Protein AF-A0A535E1V1-F1 (afdb_monomer_lite)

Structure (mmCIF, N/CA/C/O backbone):
data_AF-A0A535E1V1-F1
#
_entry.id   AF-A0A535E1V1-F1
#
loop_
_atom_site.group_PDB
_atom_site.id
_atom_site.type_symbol
_atom_site.label_atom_id
_atom_site.label_alt_id
_atom_site.label_comp_id
_atom_site.label_asym_id
_atom_site.label_entity_id
_atom_site.label_seq_id
_atom_site.pdbx_PDB_ins_code
_atom_site.Cartn_x
_atom_site.Cartn_y
_atom_site.Cartn_z
_atom_site.occupancy
_atom_site.B_iso_or_equiv
_atom_site.auth_seq_id
_atom_site.auth_comp_id
_atom_site.auth_asym_id
_atom_site.auth_atom_id
_atom_site.pdbx_PDB_model_num
ATOM 1 N N . MET A 1 1 ? -8.348 19.447 -21.008 1.00 71.44 1 MET A N 1
ATOM 2 C CA . MET A 1 1 ? -8.510 18.016 -20.661 1.00 71.44 1 MET A CA 1
ATOM 3 C C . MET A 1 1 ? -7.482 17.660 -19.599 1.00 71.44 1 MET A C 1
ATOM 5 O O . MET A 1 1 ? -6.328 18.047 -19.758 1.00 71.44 1 MET A O 1
ATOM 9 N N . MET A 1 2 ? -7.882 16.999 -18.509 1.00 76.88 2 MET A N 1
ATOM 10 C CA . MET A 1 2 ? -6.927 16.537 -17.493 1.00 76.88 2 MET A CA 1
ATOM 11 C C . MET A 1 2 ? -6.088 15.386 -18.054 1.00 76.88 2 MET A C 1
ATOM 13 O O . MET A 1 2 ? -6.604 14.531 -18.771 1.00 76.88 2 MET A O 1
ATOM 17 N N . ARG A 1 3 ? -4.785 15.379 -17.761 1.00 90.94 3 ARG A N 1
ATOM 18 C CA . ARG A 1 3 ? -3.885 14.302 -18.194 1.00 90.94 3 ARG A CA 1
ATOM 19 C C . ARG A 1 3 ? -4.198 13.034 -17.382 1.00 90.94 3 ARG A C 1
ATOM 21 O O . ARG A 1 3 ? -4.349 13.170 -16.170 1.00 90.94 3 ARG A O 1
ATOM 28 N N . PRO A 1 4 ? -4.211 11.826 -17.979 1.00 87.94 4 PRO A N 1
ATOM 29 C CA . PRO A 1 4 ? -4.512 10.578 -17.261 1.00 87.94 4 PRO A CA 1
ATOM 30 C C . PRO A 1 4 ? -3.691 10.388 -15.980 1.00 87.94 4 PRO A C 1
ATOM 32 O O . PRO A 1 4 ? -4.227 10.035 -14.939 1.00 87.94 4 PRO A O 1
ATOM 35 N N . ARG A 1 5 ? -2.405 10.754 -16.022 1.00 88.88 5 ARG A N 1
ATOM 36 C CA . ARG A 1 5 ? -1.517 10.720 -14.855 1.00 88.88 5 ARG A CA 1
ATOM 37 C C . ARG A 1 5 ? -1.984 11.620 -13.704 1.00 88.88 5 ARG A C 1
ATOM 39 O O . ARG A 1 5 ? -1.842 11.247 -12.551 1.00 88.88 5 ARG A O 1
ATOM 46 N N . VAL A 1 6 ? -2.534 12.799 -14.000 1.00 90.88 6 VAL A N 1
ATOM 47 C CA . VAL A 1 6 ?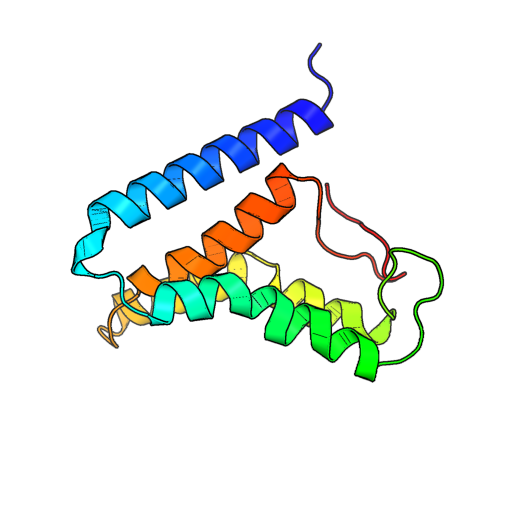 -3.062 13.696 -12.956 1.00 90.88 6 VAL A CA 1
ATOM 48 C C . VAL A 1 6 ? -4.271 13.051 -12.288 1.00 90.88 6 VAL A C 1
ATOM 50 O O . VAL A 1 6 ? -4.339 13.046 -11.068 1.00 90.88 6 VAL A O 1
ATOM 53 N N . ILE A 1 7 ? -5.167 12.454 -13.079 1.00 92.62 7 ILE A N 1
ATOM 54 C CA . ILE A 1 7 ? -6.344 11.743 -12.564 1.00 92.62 7 ILE A CA 1
ATOM 55 C C . ILE A 1 7 ? -5.906 10.597 -11.650 1.00 92.62 7 ILE A C 1
ATOM 57 O O . ILE A 1 7 ? -6.298 10.584 -10.491 1.00 92.62 7 ILE A O 1
ATOM 61 N N . HIS A 1 8 ? -5.012 9.727 -12.127 1.00 91.19 8 HIS A N 1
ATOM 62 C CA . HIS A 1 8 ? -4.483 8.607 -11.348 1.00 91.19 8 HIS A CA 1
ATOM 63 C C . HIS A 1 8 ? -3.924 9.059 -9.990 1.00 91.19 8 HIS A C 1
ATOM 65 O O . HIS A 1 8 ? -4.338 8.579 -8.937 1.00 91.19 8 HIS A O 1
ATOM 71 N N . HIS A 1 9 ? -3.013 10.035 -9.994 1.00 93.94 9 HIS A N 1
ATOM 72 C CA . HIS A 1 9 ? -2.406 10.532 -8.760 1.00 93.94 9 HIS A CA 1
ATOM 73 C C . HIS A 1 9 ? -3.453 11.155 -7.818 1.00 93.94 9 HIS A C 1
ATOM 75 O O . HIS A 1 9 ? -3.375 10.967 -6.606 1.00 93.94 9 HIS A O 1
ATOM 81 N N . SER A 1 10 ? -4.437 11.887 -8.354 1.00 95.75 10 SER A N 1
ATOM 82 C CA . SER A 1 10 ? -5.515 12.487 -7.561 1.00 95.75 10 SER A CA 1
ATOM 83 C C . SER A 1 10 ? -6.468 11.450 -6.965 1.00 95.75 10 SER A C 1
ATOM 85 O O . SER A 1 10 ? -6.885 11.607 -5.821 1.00 95.75 10 SER A O 1
ATOM 87 N N . GLU A 1 11 ? -6.795 10.386 -7.697 1.00 96.19 11 GLU A N 1
ATOM 88 C CA . GLU A 1 11 ? -7.637 9.288 -7.209 1.00 96.19 11 GLU A CA 1
ATOM 89 C C . GLU A 1 11 ? -6.954 8.533 -6.069 1.00 96.19 11 GLU A C 1
ATOM 91 O O . GLU A 1 11 ? -7.564 8.294 -5.025 1.00 96.19 11 GLU A O 1
ATOM 96 N N . TYR A 1 12 ? -5.664 8.228 -6.217 1.00 97.38 12 TYR A N 1
ATOM 97 C CA . TYR A 1 12 ? -4.906 7.577 -5.154 1.00 97.38 12 TYR A CA 1
ATOM 98 C C . TYR A 1 12 ? -4.635 8.493 -3.963 1.00 97.38 12 TYR A C 1
ATOM 100 O O . TYR A 1 12 ? -4.657 8.009 -2.832 1.00 97.38 12 TYR A O 1
ATOM 108 N N . LEU A 1 13 ? -4.490 9.804 -4.180 1.00 98.00 13 LEU A N 1
ATOM 109 C CA . LEU A 1 13 ? -4.452 10.772 -3.085 1.00 98.00 13 LEU A CA 1
ATOM 110 C C . LEU A 1 13 ? -5.774 10.761 -2.313 1.00 98.00 13 LEU A C 1
ATOM 112 O O . LEU A 1 13 ? -5.766 10.697 -1.086 1.00 98.00 13 LEU A O 1
ATOM 116 N N . ALA A 1 14 ? -6.908 10.798 -3.015 1.00 98.50 14 ALA A N 1
ATOM 117 C CA . ALA A 1 14 ? -8.223 10.734 -2.386 1.00 98.50 14 ALA A CA 1
ATOM 118 C C . ALA A 1 14 ? -8.403 9.427 -1.596 1.00 98.50 14 ALA A C 1
ATOM 120 O O . ALA A 1 14 ? -8.877 9.457 -0.460 1.00 98.50 14 ALA A O 1
ATOM 121 N N . LEU A 1 15 ? -7.956 8.294 -2.150 1.00 98.38 15 LEU A N 1
ATOM 122 C CA . LEU A 1 15 ? -7.951 7.010 -1.451 1.00 98.38 15 LEU A CA 1
ATOM 123 C C . LEU A 1 15 ? -7.049 7.034 -0.210 1.00 98.38 15 LEU A C 1
ATOM 125 O O . LEU A 1 15 ? -7.474 6.595 0.854 1.00 98.38 15 LEU A O 1
ATOM 129 N N . ALA A 1 16 ? -5.829 7.566 -0.310 1.00 98.50 16 ALA A N 1
ATOM 130 C CA . ALA A 1 16 ? -4.919 7.682 0.826 1.00 98.50 16 ALA A CA 1
ATOM 131 C C . ALA A 1 16 ? -5.531 8.542 1.944 1.00 98.50 16 ALA A C 1
ATOM 133 O O . ALA A 1 16 ? -5.508 8.143 3.106 1.00 98.50 16 ALA A O 1
ATOM 134 N N . LEU A 1 17 ? -6.153 9.675 1.600 1.00 98.69 17 LEU A N 1
ATOM 135 C CA . LEU A 1 17 ? -6.863 10.529 2.557 1.00 98.69 17 LEU A CA 1
ATOM 136 C C . LEU A 1 17 ? -8.047 9.805 3.209 1.00 98.69 17 LEU A C 1
ATOM 138 O O . LEU A 1 17 ? -8.247 9.930 4.417 1.00 98.69 17 LEU A O 1
ATOM 142 N N . LEU A 1 18 ? -8.799 9.010 2.445 1.00 98.69 18 LEU A N 1
ATOM 143 C CA . LEU A 1 18 ? -9.881 8.181 2.978 1.00 98.69 18 LEU A CA 1
ATOM 144 C C . LEU A 1 18 ? -9.353 7.126 3.958 1.00 98.69 18 LEU A C 1
ATOM 146 O O . LEU A 1 18 ? -9.923 6.955 5.034 1.00 98.69 18 LEU A O 1
ATOM 150 N N . LEU A 1 19 ? -8.249 6.452 3.627 1.00 98.38 19 LEU A N 1
ATOM 151 C CA . LEU A 1 19 ? -7.615 5.461 4.501 1.00 98.38 19 LEU A CA 1
ATOM 152 C C . LEU A 1 19 ? -7.055 6.101 5.778 1.00 98.38 19 LEU A C 1
ATOM 154 O O . LEU A 1 19 ? -7.200 5.529 6.856 1.00 98.38 19 LEU A O 1
ATOM 158 N N . ILE A 1 20 ? -6.486 7.307 5.683 1.00 98.50 20 ILE A N 1
ATOM 159 C CA . ILE A 1 20 ? -6.070 8.105 6.846 1.00 98.50 20 ILE A CA 1
ATOM 160 C C . ILE A 1 20 ? -7.285 8.455 7.712 1.00 98.50 20 ILE A C 1
ATOM 162 O O . ILE A 1 20 ? -7.245 8.267 8.925 1.00 98.50 20 ILE A O 1
ATOM 166 N N . GLY A 1 21 ? -8.384 8.912 7.108 1.00 98.50 21 GLY A N 1
ATOM 167 C CA . GLY A 1 21 ? -9.628 9.192 7.825 1.00 98.50 21 GLY A CA 1
ATOM 168 C C . GLY A 1 21 ? -10.176 7.956 8.543 1.00 98.50 21 GLY A C 1
ATOM 169 O O . GLY A 1 21 ? -10.533 8.035 9.718 1.00 98.50 21 GLY A O 1
ATOM 170 N N . ALA A 1 22 ? -10.168 6.797 7.879 1.00 98.00 22 ALA A N 1
ATOM 171 C CA . ALA A 1 22 ? -10.561 5.521 8.474 1.00 98.00 22 ALA A CA 1
ATOM 172 C C . ALA A 1 22 ? -9.639 5.119 9.635 1.00 98.00 22 ALA A C 1
ATOM 174 O O . ALA A 1 22 ? -10.122 4.668 10.671 1.00 98.00 22 ALA A O 1
ATOM 175 N N . ALA A 1 23 ? -8.329 5.335 9.495 1.00 97.25 23 ALA A N 1
ATOM 176 C CA . ALA A 1 23 ? -7.357 5.073 10.548 1.00 97.25 23 ALA A CA 1
ATOM 177 C C . ALA A 1 23 ? -7.591 5.962 11.777 1.00 97.25 23 ALA A C 1
ATOM 179 O O . ALA A 1 23 ? -7.606 5.471 12.902 1.00 97.25 23 ALA A O 1
ATOM 180 N N . ILE A 1 24 ? -7.853 7.255 11.571 1.00 97.88 24 ILE A N 1
ATOM 181 C CA . ILE A 1 24 ? -8.191 8.193 12.650 1.00 97.88 24 ILE A CA 1
ATOM 182 C C . ILE A 1 24 ? -9.502 7.788 13.331 1.00 97.88 24 ILE A C 1
ATOM 184 O O . ILE A 1 24 ? -9.582 7.780 14.559 1.00 97.88 24 ILE A O 1
ATOM 188 N N . TRP A 1 25 ? -10.522 7.423 12.551 1.00 97.94 25 TRP A N 1
ATOM 189 C CA . TRP A 1 25 ? -11.807 6.975 13.087 1.00 97.94 25 TRP A CA 1
ATOM 190 C C . TRP A 1 25 ? -11.664 5.703 13.933 1.00 97.94 25 TRP A C 1
ATOM 192 O O . TRP A 1 25 ? -12.298 5.582 14.977 1.00 97.94 25 TRP A O 1
ATOM 202 N N . GLN A 1 26 ? -10.776 4.797 13.526 1.00 96.81 26 GLN A N 1
ATOM 203 C CA . GLN A 1 26 ? -10.510 3.520 14.188 1.00 96.81 26 GLN A CA 1
ATOM 204 C C . GLN A 1 26 ? -9.261 3.553 15.074 1.00 96.81 26 GLN A C 1
ATOM 206 O O . GLN A 1 26 ? -8.673 2.511 15.358 1.00 96.81 26 GLN A O 1
ATOM 211 N N . LYS A 1 27 ? -8.853 4.739 15.544 1.00 95.56 27 LYS A N 1
ATOM 212 C CA . LYS A 1 27 ? -7.630 4.937 16.341 1.00 95.56 27 LYS A CA 1
ATOM 213 C C . LYS A 1 27 ? -7.522 3.998 17.546 1.00 95.56 27 LYS A C 1
ATOM 215 O O . LYS A 1 27 ? -6.427 3.569 17.880 1.00 95.56 27 LYS A O 1
ATOM 220 N N . ASP A 1 28 ? -8.650 3.644 18.163 1.00 96.50 28 ASP A N 1
ATOM 221 C CA . ASP A 1 28 ? -8.692 2.787 19.356 1.00 96.50 28 ASP A CA 1
ATOM 222 C C . ASP A 1 28 ? -8.449 1.304 19.018 1.00 96.50 28 ASP A C 1
ATOM 224 O O . ASP A 1 28 ? -8.155 0.496 19.893 1.00 96.50 28 ASP A O 1
ATOM 228 N N . GLN A 1 29 ? -8.539 0.950 17.734 1.00 94.81 29 GLN A N 1
ATOM 229 C CA . GLN A 1 29 ? -8.202 -0.361 17.187 1.00 94.81 29 GLN A CA 1
ATOM 230 C C . GLN A 1 29 ? -6.809 -0.377 16.541 1.00 94.81 29 GLN A C 1
ATOM 232 O O . GLN A 1 29 ? -6.293 -1.442 16.197 1.00 94.81 29 GLN A O 1
ATOM 237 N N . ILE A 1 30 ? -6.174 0.779 16.350 1.00 93.56 30 ILE A N 1
ATOM 238 C CA . ILE A 1 30 ? -4.827 0.856 15.795 1.00 93.56 30 ILE A CA 1
ATOM 239 C C . ILE A 1 30 ? -3.809 0.525 16.881 1.00 93.56 30 ILE A C 1
ATOM 241 O O . ILE A 1 30 ? -3.788 1.101 17.962 1.00 93.56 30 ILE A O 1
ATOM 245 N N . THR A 1 31 ? -2.922 -0.411 16.563 1.00 93.38 31 THR A N 1
ATOM 246 C CA . THR A 1 31 ? -1.823 -0.832 17.437 1.00 93.38 31 THR A CA 1
ATOM 247 C C . THR A 1 31 ? -0.486 -0.612 16.732 1.00 93.38 31 THR A C 1
ATOM 249 O O . THR A 1 31 ? -0.449 -0.179 15.578 1.00 93.38 31 THR A O 1
ATOM 252 N N . ALA A 1 32 ? 0.630 -0.967 17.377 1.00 95.62 32 ALA A N 1
ATOM 253 C CA . ALA A 1 32 ? 1.950 -0.962 16.738 1.00 95.62 32 ALA A CA 1
ATOM 254 C C . ALA A 1 32 ? 1.989 -1.772 15.423 1.00 95.62 32 ALA A C 1
ATOM 256 O O . ALA A 1 32 ? 2.774 -1.463 14.527 1.00 95.62 32 ALA A O 1
ATOM 257 N N . TRP A 1 33 ? 1.090 -2.752 15.268 1.00 96.12 33 TRP A N 1
ATOM 258 C CA . TRP A 1 33 ? 0.950 -3.531 14.042 1.00 96.12 33 TRP A CA 1
ATOM 259 C C . TRP A 1 33 ? 0.556 -2.697 12.825 1.00 96.12 33 TRP A C 1
ATOM 261 O O . TRP A 1 33 ? 0.903 -3.079 11.716 1.00 96.12 33 TRP A O 1
ATOM 271 N N . PHE A 1 34 ? -0.115 -1.555 12.997 1.00 97.88 34 PHE A N 1
ATOM 272 C CA . PHE A 1 34 ? -0.393 -0.652 11.879 1.00 97.88 34 PHE A CA 1
ATOM 273 C C . PHE A 1 34 ? 0.901 -0.173 11.226 1.00 97.88 34 PHE A C 1
ATOM 275 O O . PHE A 1 34 ? 1.042 -0.244 10.011 1.00 97.88 34 PHE A O 1
ATOM 282 N N . TRP A 1 35 ? 1.869 0.262 12.036 1.00 97.50 35 TRP A N 1
ATOM 283 C CA . TRP A 1 35 ? 3.163 0.732 11.546 1.00 97.50 35 TRP A CA 1
ATOM 284 C C . TRP A 1 35 ? 3.974 -0.401 10.931 1.00 97.50 35 TRP A C 1
ATOM 286 O O . TRP A 1 35 ? 4.595 -0.215 9.890 1.00 97.50 35 TRP A O 1
ATOM 296 N N . PHE A 1 36 ? 3.920 -1.594 11.529 1.00 97.75 36 PHE A N 1
ATOM 297 C CA . PHE A 1 36 ? 4.501 -2.787 10.920 1.00 97.75 36 PHE A CA 1
ATOM 298 C C . PHE A 1 36 ? 3.929 -3.025 9.517 1.00 97.75 36 PHE A C 1
ATOM 300 O O . PHE A 1 36 ? 4.686 -3.144 8.559 1.00 97.75 36 PHE A O 1
ATOM 307 N N . TRP A 1 37 ? 2.601 -3.035 9.378 1.00 98.06 37 TRP A N 1
ATOM 308 C CA . TRP A 1 37 ? 1.937 -3.262 8.097 1.00 98.06 37 TRP A CA 1
ATOM 309 C C . TRP A 1 37 ? 2.115 -2.114 7.108 1.00 98.06 37 TRP A C 1
ATOM 311 O O . TRP A 1 37 ? 2.122 -2.367 5.909 1.00 98.06 37 TRP A O 1
ATOM 321 N N . LEU A 1 38 ? 2.308 -0.884 7.588 1.00 98.44 38 LEU A N 1
ATOM 322 C CA . LEU A 1 38 ? 2.684 0.254 6.756 1.00 98.44 38 LEU A CA 1
ATOM 323 C C . LEU A 1 38 ? 4.027 0.000 6.070 1.00 98.44 38 LEU A C 1
ATOM 325 O O . LEU A 1 38 ? 4.117 0.171 4.870 1.00 98.44 38 LEU A O 1
ATOM 329 N N . PHE A 1 39 ? 5.049 -0.474 6.783 1.00 98.38 39 PHE A N 1
ATOM 330 C CA . PHE A 1 39 ? 6.373 -0.706 6.184 1.00 98.38 39 PHE A CA 1
ATOM 331 C C . PHE A 1 39 ? 6.554 -2.097 5.558 1.00 98.38 39 PHE A C 1
ATOM 333 O O . PHE A 1 39 ? 7.506 -2.321 4.805 1.00 98.38 39 PHE A O 1
ATOM 340 N N . ALA A 1 40 ? 5.655 -3.041 5.848 1.00 98.06 40 ALA A N 1
ATOM 341 C CA . ALA A 1 40 ? 5.739 -4.421 5.382 1.00 98.06 40 ALA A CA 1
ATOM 342 C C . ALA A 1 40 ? 5.939 -4.572 3.856 1.00 98.06 40 ALA A C 1
ATOM 344 O O . ALA A 1 40 ? 6.774 -5.397 3.472 1.00 98.06 40 ALA A O 1
ATOM 345 N N . PRO A 1 41 ? 5.270 -3.803 2.969 1.00 98.44 41 PRO A N 1
ATOM 346 C CA . PRO A 1 41 ? 5.432 -3.979 1.526 1.00 98.44 41 PRO A CA 1
ATOM 347 C C . PRO A 1 41 ? 6.873 -3.816 1.057 1.00 98.44 41 PRO A C 1
ATOM 349 O O . PRO A 1 41 ? 7.363 -4.632 0.277 1.00 98.44 41 PRO A O 1
ATOM 352 N N . ASP A 1 42 ? 7.589 -2.828 1.588 1.00 97.81 42 ASP A N 1
ATOM 353 C CA . ASP A 1 42 ? 8.991 -2.623 1.239 1.00 97.81 42 ASP A CA 1
ATOM 354 C C . ASP A 1 42 ? 9.898 -3.624 1.946 1.00 97.81 42 ASP A C 1
ATOM 356 O O . ASP A 1 42 ? 10.809 -4.178 1.325 1.00 97.81 42 ASP A O 1
ATOM 360 N N . MET A 1 43 ? 9.629 -3.917 3.221 1.00 98.00 43 MET A N 1
ATOM 361 C CA . MET A 1 43 ? 10.429 -4.866 3.996 1.00 98.00 43 MET A CA 1
ATOM 362 C C . MET A 1 43 ? 10.427 -6.274 3.397 1.00 98.00 43 MET A C 1
ATOM 364 O O . MET A 1 43 ? 11.461 -6.940 3.412 1.00 98.00 43 MET A O 1
ATOM 368 N N . PHE A 1 44 ? 9.291 -6.721 2.859 1.00 97.62 44 PHE A N 1
ATOM 369 C CA . PHE A 1 44 ? 9.115 -8.085 2.357 1.00 97.62 44 PHE A CA 1
ATOM 370 C C . PHE A 1 44 ? 9.006 -8.177 0.829 1.00 97.62 44 PHE A C 1
ATOM 372 O O . PHE A 1 44 ? 9.282 -9.232 0.260 1.00 97.62 44 PHE A O 1
ATOM 379 N N . GLY A 1 45 ? 8.648 -7.086 0.151 1.00 95.50 45 GLY A N 1
ATOM 380 C CA . GLY A 1 45 ? 8.512 -7.022 -1.304 1.00 95.50 45 GLY A CA 1
ATOM 381 C C . GLY A 1 45 ? 9.686 -6.353 -2.019 1.00 95.50 45 GLY A C 1
ATOM 382 O O . GLY A 1 45 ? 10.088 -6.820 -3.084 1.00 95.50 45 GLY A O 1
ATOM 383 N N . TYR A 1 46 ? 10.248 -5.276 -1.458 1.00 94.94 46 TYR A N 1
ATOM 384 C CA . TYR A 1 46 ? 11.300 -4.484 -2.109 1.00 94.94 46 TYR A CA 1
ATOM 385 C C . TYR A 1 46 ? 12.712 -4.856 -1.645 1.00 94.94 46 TYR A C 1
ATOM 387 O O . TYR A 1 46 ? 13.555 -5.192 -2.473 1.00 94.94 46 TYR A O 1
ATOM 395 N N . LEU A 1 47 ? 12.995 -4.850 -0.339 1.00 95.75 47 LEU A N 1
ATOM 396 C CA . LEU A 1 47 ? 14.330 -5.170 0.182 1.00 95.75 47 LEU A CA 1
ATOM 397 C C . LEU A 1 47 ? 14.803 -6.578 -0.218 1.00 95.75 47 LEU A C 1
ATOM 399 O O . LEU A 1 47 ? 15.939 -6.708 -0.685 1.00 95.75 47 LEU A O 1
ATOM 403 N N . PRO A 1 48 ? 13.969 -7.635 -0.140 1.00 95.25 48 PRO A N 1
ATOM 404 C CA . PRO A 1 48 ? 14.403 -8.967 -0.536 1.00 95.25 48 PRO A CA 1
ATOM 405 C C . PRO A 1 48 ? 14.588 -9.095 -2.049 1.00 95.25 48 PRO A C 1
ATOM 407 O O . PRO A 1 48 ? 15.268 -10.017 -2.488 1.00 95.25 48 PRO A O 1
ATOM 410 N N . ALA A 1 49 ? 14.046 -8.174 -2.861 1.00 91.81 49 AL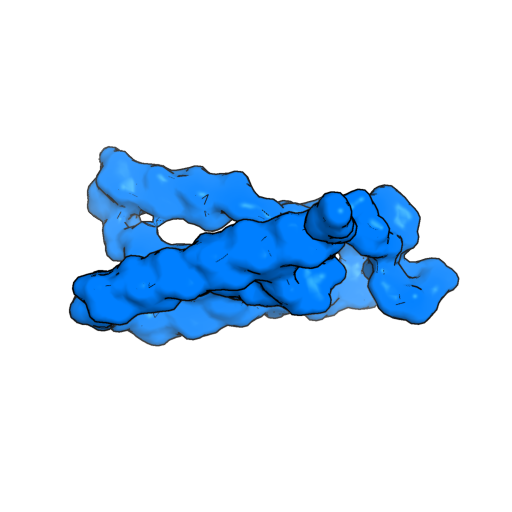A A N 1
ATOM 411 C CA . ALA A 1 49 ? 14.170 -8.216 -4.317 1.00 91.81 49 ALA A CA 1
ATOM 412 C C . ALA A 1 49 ? 15.636 -8.260 -4.777 1.00 91.81 49 ALA A C 1
ATOM 414 O O . ALA A 1 49 ? 15.959 -8.935 -5.755 1.00 91.81 49 ALA A O 1
ATOM 415 N N . PHE A 1 50 ? 16.538 -7.606 -4.041 1.00 89.06 50 PHE A N 1
ATOM 416 C CA . PHE A 1 50 ? 17.972 -7.577 -4.345 1.00 89.06 50 PHE A CA 1
ATOM 417 C C . PHE A 1 50 ? 18.680 -8.921 -4.118 1.00 89.06 50 PHE A C 1
ATOM 419 O O . PHE A 1 50 ? 19.773 -9.130 -4.640 1.00 89.06 50 PHE A O 1
ATOM 426 N N . LEU A 1 51 ? 18.045 -9.864 -3.415 1.00 95.31 51 LEU A N 1
ATOM 427 C CA . LEU A 1 51 ? 18.539 -11.236 -3.274 1.00 95.31 51 LEU A CA 1
ATOM 428 C C . LEU A 1 51 ? 18.311 -12.071 -4.547 1.00 95.31 51 LEU A C 1
ATOM 430 O O . LEU A 1 51 ? 18.944 -13.108 -4.723 1.00 95.31 51 LEU A O 1
ATOM 434 N N . PHE A 1 52 ? 17.445 -11.621 -5.463 1.00 93.81 52 PHE A N 1
ATOM 435 C CA . PHE A 1 52 ? 17.080 -12.358 -6.682 1.00 93.81 52 PHE A CA 1
ATOM 436 C C . PHE A 1 52 ? 17.917 -11.984 -7.915 1.00 93.81 52 PHE A C 1
ATOM 438 O O . PHE A 1 52 ? 17.644 -12.469 -9.018 1.00 93.81 52 PHE A O 1
ATOM 445 N N . GLY A 1 53 ? 18.939 -11.140 -7.750 1.00 93.88 53 GLY A N 1
ATOM 446 C CA . GLY A 1 53 ? 19.908 -10.807 -8.791 1.00 93.88 53 GLY A CA 1
ATOM 447 C C . GLY A 1 53 ? 20.135 -9.309 -8.960 1.00 93.88 53 GLY A C 1
ATOM 448 O O . GLY A 1 53 ? 19.749 -8.494 -8.126 1.00 93.88 53 GLY A O 1
ATOM 449 N N . LYS A 1 54 ? 20.791 -8.943 -10.065 1.00 93.88 54 LYS A N 1
ATOM 450 C CA . LYS A 1 54 ? 21.084 -7.544 -10.391 1.00 93.88 54 LYS A CA 1
ATOM 451 C C . LYS A 1 54 ? 19.952 -6.929 -11.223 1.00 93.88 54 LYS A C 1
ATOM 453 O O . LYS A 1 54 ? 19.476 -7.582 -12.154 1.00 93.88 54 LYS A O 1
ATOM 458 N N . PRO A 1 55 ? 19.545 -5.683 -10.931 1.00 94.19 55 PRO A N 1
ATOM 459 C CA . PRO A 1 55 ? 18.662 -4.926 -11.805 1.00 94.19 55 PRO A CA 1
ATOM 460 C C . PRO A 1 55 ? 19.259 -4.743 -13.209 1.00 94.19 55 PRO A C 1
ATOM 462 O O . PRO A 1 55 ? 20.461 -4.490 -13.318 1.00 94.19 55 PRO A O 1
ATOM 465 N N . PRO A 1 56 ? 18.441 -4.809 -14.272 1.00 93.75 56 PRO A N 1
ATOM 466 C CA . PRO A 1 56 ? 18.903 -4.597 -15.645 1.00 93.75 56 PRO A CA 1
ATOM 467 C C . PRO A 1 56 ? 19.238 -3.127 -15.936 1.00 93.75 56 PRO A C 1
ATOM 469 O O . PRO A 1 56 ? 20.077 -2.838 -16.784 1.00 93.75 56 PRO A O 1
ATOM 472 N N . ALA A 1 57 ? 18.604 -2.194 -15.225 1.00 94.69 57 ALA A N 1
ATOM 473 C CA . ALA A 1 57 ? 18.841 -0.763 -15.346 1.00 94.69 57 ALA A CA 1
ATOM 474 C C . ALA A 1 57 ? 18.491 -0.037 -14.040 1.00 94.69 57 ALA A C 1
ATOM 476 O O . ALA A 1 57 ? 17.841 -0.583 -13.143 1.00 94.69 57 ALA A O 1
ATOM 477 N N . LYS A 1 58 ? 18.903 1.231 -13.928 1.00 92.19 58 LYS A N 1
ATOM 478 C CA . LYS A 1 58 ? 18.548 2.078 -12.784 1.00 92.19 58 LYS A CA 1
ATOM 479 C C . LYS A 1 58 ? 17.022 2.178 -12.656 1.00 92.19 58 LYS A C 1
ATOM 481 O O . LYS A 1 58 ? 16.313 2.330 -13.647 1.00 92.19 58 LYS A O 1
ATOM 486 N N . GLY A 1 59 ? 16.525 2.074 -11.425 1.00 90.56 59 GLY A N 1
ATOM 487 C CA . GLY A 1 59 ? 15.093 2.139 -11.122 1.00 90.56 59 GLY A CA 1
ATOM 488 C C . GLY A 1 59 ? 14.300 0.871 -11.453 1.00 90.56 59 GLY A C 1
ATOM 489 O O . GLY A 1 59 ? 13.112 0.825 -11.134 1.00 90.56 59 GLY A O 1
ATOM 490 N N . HIS A 1 60 ? 14.934 -0.149 -12.040 1.00 94.94 60 HIS A N 1
ATOM 491 C CA . HIS A 1 60 ? 14.319 -1.454 -12.265 1.00 94.94 60 HIS A CA 1
ATOM 492 C C . HIS A 1 60 ? 14.565 -2.380 -11.074 1.00 94.94 60 HIS A C 1
ATOM 494 O O . HIS A 1 60 ? 15.529 -2.212 -10.325 1.00 94.94 60 HIS A O 1
ATOM 500 N N . LEU A 1 61 ? 13.706 -3.382 -10.922 1.00 96.12 61 LEU A N 1
ATOM 501 C CA . LEU A 1 61 ? 13.977 -4.542 -10.080 1.00 96.12 61 LEU A CA 1
ATOM 502 C C . LEU A 1 61 ? 14.596 -5.677 -10.903 1.00 96.12 61 LEU A C 1
ATOM 504 O O . LEU A 1 61 ? 14.427 -5.719 -12.122 1.00 96.12 61 LEU A O 1
ATOM 508 N N . PRO A 1 62 ? 15.293 -6.632 -10.268 1.00 96.62 62 PRO A N 1
ATOM 509 C CA . PRO A 1 62 ? 15.617 -7.892 -10.924 1.00 96.62 62 PRO A CA 1
ATOM 510 C C . PRO A 1 62 ? 14.316 -8.560 -11.412 1.00 96.62 62 PRO A C 1
ATOM 512 O O . PRO A 1 62 ? 13.403 -8.728 -10.599 1.00 96.62 62 PRO A O 1
ATOM 515 N N . PRO A 1 63 ? 14.201 -8.989 -12.685 1.00 96.00 63 PRO A N 1
ATOM 516 C CA . PRO A 1 63 ? 12.968 -9.572 -13.231 1.00 96.00 63 PRO A CA 1
ATOM 517 C C . PRO A 1 63 ? 12.386 -10.721 -12.395 1.00 96.00 63 PRO A C 1
ATOM 519 O O . PRO A 1 63 ? 11.175 -10.854 -12.248 1.00 96.00 63 PRO A O 1
ATOM 522 N N . ARG A 1 64 ? 13.255 -11.523 -11.767 1.00 96.31 64 ARG A N 1
ATOM 523 C CA . ARG A 1 64 ? 12.860 -12.637 -10.889 1.00 96.31 64 ARG A CA 1
ATOM 524 C C . ARG A 1 64 ? 12.180 -12.194 -9.588 1.00 96.31 64 ARG A C 1
ATOM 526 O O . ARG A 1 64 ? 11.446 -12.981 -9.006 1.00 96.31 64 ARG A O 1
ATOM 533 N N . ALA A 1 65 ? 12.401 -10.959 -9.141 1.00 97.00 65 ALA A N 1
ATOM 534 C CA . ALA A 1 65 ? 11.789 -10.406 -7.934 1.00 97.00 65 ALA A CA 1
ATOM 535 C C . ALA A 1 65 ? 10.438 -9.721 -8.182 1.00 97.00 65 ALA A C 1
ATOM 537 O O . ALA A 1 65 ? 9.737 -9.399 -7.225 1.00 97.00 65 ALA A O 1
ATOM 538 N N 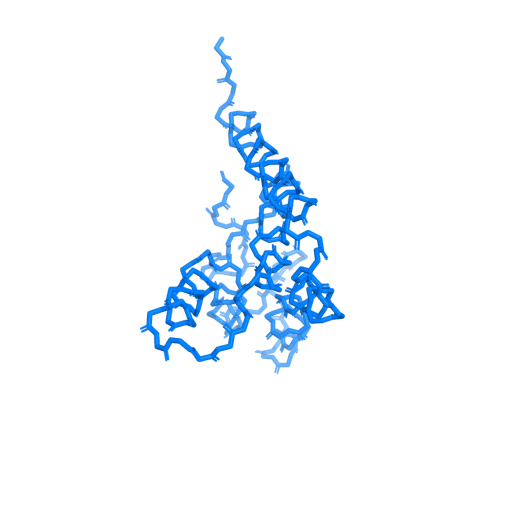. VAL A 1 66 ? 10.061 -9.492 -9.445 1.00 97.00 66 VAL A N 1
ATOM 539 C CA . VAL A 1 66 ? 8.840 -8.757 -9.819 1.00 97.00 66 VAL A CA 1
ATOM 540 C C . VAL A 1 66 ? 7.599 -9.364 -9.174 1.00 97.00 66 VAL A C 1
ATOM 542 O O . VAL A 1 66 ? 6.774 -8.634 -8.633 1.00 97.00 66 VAL A O 1
ATOM 545 N N . GLY A 1 67 ? 7.487 -10.696 -9.180 1.00 96.56 67 GLY A N 1
ATOM 546 C CA . GLY A 1 67 ? 6.360 -11.396 -8.566 1.00 96.56 67 GLY A CA 1
ATOM 547 C C . GLY A 1 67 ? 6.252 -11.135 -7.063 1.00 96.56 67 GLY A C 1
ATOM 548 O O . GLY A 1 67 ? 5.168 -10.822 -6.580 1.00 96.56 67 GLY A O 1
ATOM 549 N N . LEU A 1 68 ? 7.376 -11.192 -6.339 1.00 97.50 68 LEU A N 1
ATOM 550 C CA . LEU A 1 68 ? 7.416 -10.916 -4.901 1.00 97.50 68 LEU A CA 1
ATOM 551 C C . LEU A 1 68 ? 7.030 -9.464 -4.609 1.00 97.50 68 LEU A C 1
ATOM 553 O O . LEU A 1 68 ? 6.165 -9.217 -3.773 1.00 97.50 68 LEU A O 1
ATOM 557 N N . TYR A 1 69 ? 7.620 -8.512 -5.333 1.00 97.56 69 TYR A N 1
ATOM 558 C CA . TYR A 1 69 ? 7.285 -7.100 -5.180 1.00 97.56 69 TYR A CA 1
ATOM 559 C C . TYR A 1 69 ? 5.793 -6.853 -5.436 1.00 97.56 69 TYR A C 1
ATOM 561 O O . TYR A 1 69 ? 5.110 -6.275 -4.592 1.00 97.56 69 TYR A O 1
ATOM 569 N N . ASN A 1 70 ? 5.262 -7.343 -6.561 1.00 97.69 70 ASN A N 1
ATOM 570 C CA . ASN A 1 70 ? 3.867 -7.131 -6.944 1.00 97.69 70 ASN A CA 1
ATOM 571 C C . ASN A 1 70 ? 2.880 -7.802 -5.980 1.00 97.69 70 ASN A C 1
ATOM 573 O O . ASN A 1 70 ? 1.818 -7.238 -5.732 1.00 97.69 70 ASN A O 1
ATOM 577 N N . LEU A 1 71 ? 3.226 -8.962 -5.411 1.00 97.56 71 LEU A N 1
ATOM 578 C CA . LEU A 1 71 ? 2.418 -9.636 -4.391 1.00 97.56 71 LEU A CA 1
ATOM 579 C C . LEU A 1 71 ? 2.254 -8.772 -3.132 1.00 97.56 71 LEU A C 1
ATOM 581 O O . LEU A 1 71 ? 1.170 -8.719 -2.556 1.00 97.56 71 LEU A O 1
ATOM 585 N N . TRP A 1 72 ? 3.310 -8.069 -2.726 1.00 98.12 72 TRP A N 1
ATOM 586 C CA . TRP A 1 72 ? 3.283 -7.181 -1.563 1.00 98.12 72 TRP A CA 1
ATOM 587 C C . TRP A 1 72 ? 2.712 -5.786 -1.861 1.00 98.12 72 TRP A C 1
ATOM 589 O O . TRP A 1 72 ? 2.255 -5.109 -0.945 1.00 98.12 72 TRP A O 1
ATOM 599 N N . HIS A 1 73 ? 2.676 -5.375 -3.132 1.00 97.81 73 HIS A N 1
ATOM 600 C CA . HIS A 1 73 ? 2.183 -4.061 -3.569 1.00 97.81 73 HIS A CA 1
ATOM 601 C C . HIS A 1 73 ? 0.833 -4.117 -4.306 1.00 97.81 73 HIS A C 1
ATOM 603 O O . HIS A 1 73 ? 0.411 -3.128 -4.911 1.00 97.81 73 HIS A O 1
ATOM 609 N N . THR A 1 74 ? 0.137 -5.258 -4.282 1.00 97.00 74 THR A N 1
ATOM 610 C CA . THR A 1 74 ? -1.257 -5.360 -4.734 1.00 97.00 74 THR A CA 1
ATOM 611 C C . THR A 1 74 ? -2.209 -5.086 -3.577 1.00 97.00 74 THR A C 1
ATOM 613 O O . THR A 1 74 ? -1.992 -5.562 -2.468 1.00 97.00 74 THR A O 1
ATOM 616 N N . PHE A 1 75 ? -3.313 -4.380 -3.836 1.00 97.56 75 PHE A N 1
ATOM 617 C CA . PHE A 1 75 ? -4.393 -4.214 -2.854 1.00 97.56 75 PHE A CA 1
ATOM 618 C C . PHE A 1 75 ? -5.104 -5.534 -2.527 1.00 97.56 75 PHE A C 1
ATOM 620 O O . PHE A 1 75 ? -5.739 -5.650 -1.483 1.00 97.56 75 PHE A O 1
ATOM 627 N N . THR A 1 76 ? -4.995 -6.534 -3.408 1.00 97.62 76 THR A N 1
ATOM 628 C CA . THR A 1 76 ? -5.741 -7.796 -3.289 1.00 97.62 76 THR A CA 1
ATOM 629 C C . THR A 1 76 ? -5.369 -8.551 -2.018 1.00 97.62 76 THR A C 1
ATOM 631 O O . THR A 1 76 ? -6.250 -8.986 -1.285 1.00 97.62 76 THR A O 1
ATOM 634 N N . LEU A 1 77 ? -4.071 -8.685 -1.732 1.00 97.56 77 LEU A N 1
ATOM 635 C CA . LEU A 1 77 ? -3.591 -9.458 -0.588 1.00 97.56 77 LEU A CA 1
ATOM 636 C C . LEU A 1 77 ? -4.046 -8.871 0.765 1.00 97.56 77 LEU A C 1
ATOM 638 O O . LEU A 1 77 ? -4.719 -9.591 1.506 1.00 97.56 77 LEU A O 1
ATOM 642 N N . PRO A 1 78 ? -3.774 -7.592 1.097 1.00 97.75 78 PRO A N 1
ATOM 643 C CA . PRO A 1 78 ? -4.267 -7.003 2.340 1.00 97.75 78 PRO A CA 1
ATOM 644 C C . PRO A 1 78 ? -5.798 -6.969 2.413 1.00 97.75 78 PRO A C 1
ATOM 646 O O . PRO A 1 78 ? -6.341 -7.186 3.492 1.00 97.75 78 PRO A O 1
ATOM 649 N N . ALA A 1 79 ? -6.512 -6.771 1.297 1.00 97.00 79 ALA A N 1
ATOM 650 C CA . ALA A 1 79 ? -7.975 -6.811 1.295 1.00 97.00 79 ALA A CA 1
ATOM 651 C C . ALA A 1 79 ? -8.524 -8.208 1.639 1.00 97.00 79 ALA A C 1
ATOM 653 O O . ALA A 1 79 ? -9.425 -8.325 2.466 1.00 97.00 79 ALA A O 1
ATOM 654 N N . VAL A 1 80 ? -7.962 -9.274 1.058 1.00 97.06 80 VAL A N 1
ATOM 655 C CA . VAL A 1 80 ? -8.357 -10.659 1.366 1.00 97.06 80 VAL A CA 1
ATOM 656 C C . VAL A 1 80 ? -8.068 -11.001 2.825 1.00 97.06 80 VAL A C 1
ATOM 658 O O . VAL A 1 80 ? -8.931 -11.568 3.493 1.00 97.06 80 VAL A O 1
ATOM 661 N N . LEU A 1 81 ? -6.892 -10.628 3.344 1.00 96.31 81 LEU A N 1
ATOM 662 C CA . LEU A 1 81 ? -6.546 -10.850 4.752 1.00 96.31 81 LEU A CA 1
ATOM 663 C C . LEU A 1 81 ? -7.495 -10.106 5.689 1.00 96.31 81 LEU A C 1
ATOM 665 O O . LEU A 1 81 ? -7.952 -10.666 6.682 1.00 96.31 81 LEU A O 1
ATOM 669 N N . TRP A 1 82 ? -7.836 -8.866 5.350 1.00 95.38 82 TRP A N 1
ATOM 670 C CA . TRP A 1 82 ? -8.782 -8.082 6.124 1.00 95.38 82 TRP A CA 1
ATOM 671 C C . TRP A 1 82 ? -10.156 -8.749 6.167 1.00 95.38 82 TRP A C 1
ATOM 673 O O . TRP A 1 82 ? -10.712 -8.953 7.247 1.00 95.38 82 TRP A O 1
ATOM 683 N N . ILE A 1 83 ? -10.696 -9.119 5.004 1.00 94.88 83 ILE A N 1
ATOM 684 C CA . ILE A 1 83 ? -11.979 -9.819 4.890 1.00 94.88 83 ILE A CA 1
ATOM 685 C C . ILE A 1 83 ? -11.937 -11.111 5.717 1.00 94.88 83 ILE A C 1
ATOM 687 O O . ILE A 1 83 ? -12.828 -11.342 6.529 1.00 94.88 83 ILE A O 1
ATOM 691 N N . ALA A 1 84 ? -10.880 -11.916 5.595 1.00 95.00 84 ALA A N 1
ATOM 692 C CA . ALA A 1 84 ? -10.735 -13.143 6.373 1.00 95.00 84 ALA A CA 1
ATOM 693 C C . ALA A 1 84 ? -10.779 -12.886 7.891 1.00 95.00 84 ALA A C 1
ATOM 695 O O . ALA A 1 84 ? -11.496 -13.583 8.603 1.00 95.00 84 ALA A O 1
ATOM 696 N N . LEU A 1 85 ? -10.082 -11.860 8.390 1.00 93.81 85 LEU A N 1
ATOM 697 C CA . LEU A 1 85 ? -10.098 -11.501 9.813 1.00 93.81 85 LEU A CA 1
ATOM 698 C C . LEU A 1 85 ? -11.491 -11.067 10.295 1.00 93.81 85 LEU A C 1
ATOM 700 O O . LEU A 1 85 ? -11.902 -11.469 11.384 1.00 93.81 85 LEU A O 1
ATOM 704 N N . LEU A 1 86 ? -12.229 -10.305 9.479 1.00 91.00 86 LEU A N 1
ATOM 705 C CA . LEU A 1 86 ? -13.604 -9.898 9.788 1.00 91.00 86 LEU A CA 1
ATOM 706 C C . LEU A 1 86 ? -14.564 -11.094 9.852 1.00 91.00 86 LEU A C 1
ATOM 708 O O . LEU A 1 86 ? -15.325 -11.212 10.807 1.00 91.00 86 LEU A O 1
ATOM 712 N N . PHE A 1 87 ? -14.538 -11.976 8.849 1.00 92.19 87 PHE A N 1
ATOM 713 C CA . PHE A 1 87 ? -15.522 -13.059 8.718 1.00 92.19 87 PHE A CA 1
ATOM 714 C C . PHE A 1 87 ? -15.219 -14.281 9.585 1.00 92.19 87 PHE A C 1
ATOM 716 O O . PHE A 1 87 ? -16.142 -14.984 9.990 1.00 92.19 87 PHE A O 1
ATOM 723 N N . LEU A 1 88 ? -13.947 -14.540 9.888 1.00 92.06 88 LEU A N 1
ATOM 724 C CA . LEU A 1 88 ? -13.552 -15.636 10.774 1.00 92.06 88 LEU A CA 1
ATOM 725 C C . LEU A 1 88 ? -13.544 -15.219 12.253 1.00 92.06 88 LEU A C 1
ATOM 727 O O . LEU A 1 88 ? -13.160 -16.025 13.096 1.00 92.06 88 LEU A O 1
ATOM 731 N N . PHE A 1 89 ? -13.933 -13.973 12.568 1.00 76.75 89 PHE A N 1
ATOM 732 C CA . PHE A 1 89 ? -13.827 -13.370 13.904 1.00 76.75 89 PHE A CA 1
ATOM 733 C C . PHE A 1 89 ? -12.427 -13.553 14.523 1.00 76.75 89 PHE A C 1
ATOM 735 O O . PHE A 1 89 ? -12.271 -13.712 15.733 1.00 76.75 89 PHE A O 1
ATOM 742 N N . ALA A 1 90 ? -11.392 -13.552 13.679 1.00 78.31 90 ALA A N 1
ATOM 743 C CA . ALA A 1 90 ? -10.064 -14.074 14.002 1.00 78.31 90 ALA A CA 1
ATOM 744 C C . ALA A 1 90 ? -9.046 -12.981 14.373 1.00 78.31 90 ALA A C 1
ATOM 746 O O . ALA A 1 90 ? -7.855 -13.109 14.096 1.00 78.31 90 ALA A O 1
ATOM 747 N N . GLY A 1 91 ? -9.500 -11.900 15.009 1.00 85.38 91 GLY A N 1
ATOM 748 C CA . GLY A 1 91 ? -8.645 -10.813 15.482 1.00 85.38 91 GLY A CA 1
ATOM 749 C C . GLY A 1 91 ? -9.035 -9.446 14.932 1.00 85.38 91 GLY A C 1
ATOM 750 O O . GLY A 1 91 ? -10.087 -9.262 14.326 1.00 85.38 91 GLY A O 1
ATOM 751 N N . ASN A 1 92 ? -8.179 -8.461 15.190 1.00 92.25 92 ASN A N 1
ATOM 752 C CA . ASN A 1 92 ? -8.407 -7.071 14.822 1.00 92.25 92 ASN A CA 1
ATOM 753 C C . ASN A 1 92 ? -7.832 -6.787 13.417 1.00 92.25 92 ASN A C 1
ATOM 755 O O . ASN A 1 92 ? -6.611 -6.847 13.254 1.00 92.25 92 ASN A O 1
ATOM 759 N N . PRO A 1 93 ? -8.666 -6.459 12.410 1.00 95.00 93 PRO A N 1
ATOM 760 C CA . PRO A 1 93 ? -8.204 -6.235 11.042 1.00 95.00 93 PRO A CA 1
ATOM 761 C C . PRO A 1 93 ? -7.674 -4.818 10.787 1.00 95.00 93 PRO A C 1
ATOM 763 O O . PRO A 1 93 ? -6.952 -4.601 9.817 1.00 95.00 93 PRO A O 1
ATOM 766 N N . TRP A 1 94 ? -8.008 -3.850 11.641 1.00 96.06 94 TRP A N 1
ATOM 767 C CA . TRP A 1 94 ? -7.726 -2.429 11.429 1.00 96.06 94 TRP A CA 1
ATOM 768 C C . TRP A 1 94 ? -6.237 -2.077 11.258 1.00 96.06 94 TRP A C 1
ATOM 770 O O . TRP A 1 94 ? -5.944 -1.157 10.493 1.00 96.06 94 TRP A O 1
ATOM 780 N N . PRO A 1 95 ? -5.265 -2.806 11.850 1.00 96.81 95 PRO A N 1
ATOM 781 C CA . PRO A 1 95 ? -3.851 -2.631 11.525 1.00 96.81 95 PRO A CA 1
ATOM 782 C C . PRO A 1 95 ? -3.498 -2.779 10.034 1.00 96.81 95 PRO A C 1
ATOM 784 O O . PRO A 1 95 ? -2.538 -2.156 9.586 1.00 96.81 95 PRO A O 1
ATOM 787 N N . LEU A 1 96 ? -4.269 -3.533 9.238 1.00 97.44 96 LEU A N 1
ATOM 788 C CA . LEU A 1 96 ? -4.031 -3.678 7.793 1.00 97.44 96 LEU A CA 1
ATOM 789 C C . LEU A 1 96 ? -4.295 -2.387 7.000 1.00 97.44 96 LEU A C 1
ATOM 791 O O . LEU A 1 96 ? -3.869 -2.292 5.847 1.00 97.44 96 LEU A O 1
ATOM 795 N N . LEU A 1 97 ? -4.908 -1.363 7.613 1.00 98.00 97 LEU A N 1
ATOM 796 C CA . LEU A 1 97 ? -4.948 -0.010 7.045 1.00 98.00 97 LEU A CA 1
ATOM 797 C C . LEU A 1 97 ? -3.555 0.507 6.707 1.00 98.00 97 LEU A C 1
ATOM 799 O O . LEU A 1 97 ? -3.418 1.200 5.707 1.00 98.00 97 LEU A O 1
ATOM 803 N N . GLY A 1 98 ? -2.536 0.156 7.500 1.00 98.38 98 GLY A N 1
ATOM 804 C CA . GLY A 1 98 ? -1.157 0.555 7.230 1.00 98.38 98 GLY A CA 1
ATOM 805 C C . GLY A 1 98 ? -0.697 0.048 5.868 1.00 98.38 98 GLY A C 1
ATOM 806 O O . GLY A 1 98 ? -0.217 0.823 5.049 1.00 98.38 98 GLY A O 1
ATOM 807 N N . TRP A 1 99 ? -0.949 -1.228 5.573 1.00 98.62 99 TRP A N 1
ATOM 808 C CA . TRP A 1 99 ? -0.584 -1.830 4.290 1.00 98.62 99 TRP A CA 1
ATOM 809 C C . TRP A 1 99 ? -1.323 -1.164 3.125 1.00 98.62 99 TRP A C 1
ATOM 811 O O . TRP A 1 99 ? -0.701 -0.741 2.151 1.00 98.62 99 TRP A O 1
ATOM 821 N N . LEU A 1 100 ? -2.647 -1.006 3.230 1.00 98.56 100 LEU A N 1
ATOM 822 C CA . LEU A 1 100 ? -3.430 -0.327 2.191 1.00 98.56 100 LEU A CA 1
ATOM 823 C C . LEU A 1 100 ? -2.945 1.115 1.971 1.00 98.56 100 LEU A C 1
ATOM 825 O O . LEU A 1 100 ? -2.857 1.565 0.828 1.00 98.56 100 LEU A O 1
ATOM 829 N N . LEU A 1 101 ? -2.609 1.824 3.053 1.00 98.56 101 LEU A N 1
ATOM 830 C CA . LEU A 1 101 ? -2.119 3.196 3.004 1.00 98.56 101 LEU A CA 1
ATOM 831 C C . LEU A 1 101 ? -0.747 3.291 2.334 1.00 98.56 101 LEU A C 1
ATOM 833 O O . LEU A 1 101 ? -0.550 4.207 1.542 1.00 98.56 101 LEU A O 1
ATOM 837 N N . HIS A 1 102 ? 0.167 2.347 2.585 1.00 98.69 102 HIS A N 1
ATOM 838 C CA . HIS A 1 102 ? 1.460 2.289 1.890 1.00 98.69 102 HIS A CA 1
ATOM 839 C C . HIS A 1 102 ? 1.263 2.208 0.378 1.00 98.69 102 HIS A C 1
ATOM 841 O O . HIS A 1 102 ? 1.785 3.034 -0.366 1.00 98.69 102 HIS A O 1
ATOM 847 N N . ILE A 1 103 ? 0.422 1.270 -0.078 1.00 98.25 103 ILE A N 1
ATOM 848 C CA . ILE A 1 103 ? 0.149 1.085 -1.509 1.00 98.25 103 ILE A CA 1
ATOM 849 C C . ILE A 1 103 ? -0.498 2.346 -2.101 1.00 98.25 103 ILE A C 1
ATOM 851 O O . ILE A 1 103 ? -0.083 2.804 -3.162 1.00 98.25 103 ILE A O 1
ATOM 855 N N . ALA A 1 104 ? -1.494 2.939 -1.436 1.00 98.25 104 ALA A N 1
ATOM 856 C CA . ALA A 1 104 ? -2.130 4.166 -1.920 1.00 98.25 104 ALA A CA 1
ATOM 857 C C . ALA A 1 104 ? -1.154 5.359 -1.958 1.00 98.25 104 ALA A C 1
ATOM 859 O O . ALA A 1 104 ? -1.177 6.150 -2.907 1.00 98.25 104 ALA A O 1
ATOM 860 N N . GLY A 1 105 ? -0.269 5.467 -0.964 1.00 98.12 105 GLY A N 1
ATOM 861 C CA . GLY A 1 105 ? 0.795 6.466 -0.911 1.00 98.12 105 GLY A CA 1
ATOM 862 C C . GLY A 1 105 ? 1.765 6.330 -2.082 1.00 98.12 105 GLY A C 1
ATOM 863 O O . GLY A 1 105 ? 2.001 7.304 -2.795 1.00 98.12 105 GLY A O 1
ATOM 864 N N . ASP A 1 106 ? 2.237 5.115 -2.358 1.00 97.00 106 ASP A N 1
ATOM 865 C CA . ASP A 1 106 ? 3.089 4.819 -3.511 1.00 97.00 106 ASP A CA 1
ATOM 866 C C . ASP A 1 106 ? 2.450 5.273 -4.826 1.00 97.00 106 ASP A C 1
ATOM 868 O O . ASP A 1 106 ? 3.071 6.002 -5.604 1.00 97.00 106 ASP A O 1
ATOM 872 N N . ARG A 1 107 ? 1.183 4.904 -5.059 1.00 96.38 107 ARG A N 1
ATOM 873 C CA . ARG A 1 107 ? 0.455 5.266 -6.288 1.00 96.38 107 ARG A CA 1
ATOM 874 C C . ARG A 1 107 ? 0.251 6.776 -6.413 1.00 96.38 107 ARG A C 1
ATOM 876 O O . ARG A 1 107 ? 0.428 7.336 -7.492 1.00 96.38 107 ARG A O 1
ATOM 883 N N . THR A 1 108 ? 0.004 7.464 -5.298 1.00 96.50 108 THR A N 1
ATOM 884 C CA . THR A 1 108 ? -0.065 8.936 -5.251 1.00 96.50 108 THR A CA 1
ATOM 885 C C . THR A 1 108 ? 1.251 9.587 -5.693 1.00 96.50 108 THR A C 1
ATOM 887 O O . THR A 1 108 ? 1.254 10.608 -6.387 1.00 96.50 108 THR A O 1
ATOM 890 N N . LEU A 1 109 ? 2.384 8.986 -5.321 1.00 94.56 109 LEU A N 1
ATOM 891 C CA . LEU A 1 109 ? 3.725 9.449 -5.685 1.00 94.56 109 LEU A CA 1
ATOM 892 C C . LEU A 1 109 ? 4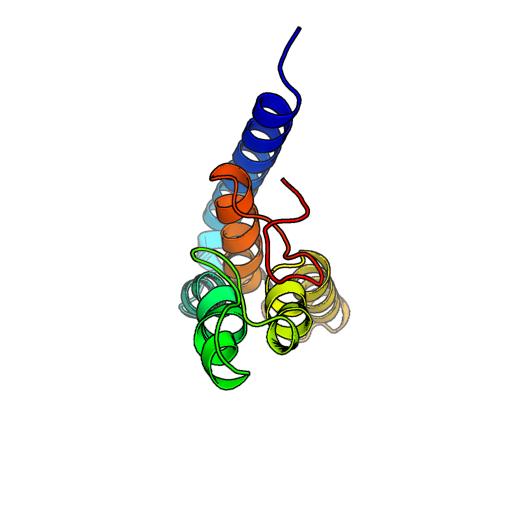.162 8.990 -7.090 1.00 94.56 109 LEU A C 1
ATOM 894 O O . LEU A 1 109 ? 5.197 9.433 -7.593 1.00 94.56 109 LEU A O 1
ATOM 898 N N . GLY A 1 110 ? 3.357 8.163 -7.761 1.00 92.12 110 GLY A N 1
ATOM 899 C CA . GLY A 1 110 ? 3.628 7.628 -9.095 1.00 92.12 110 GLY A CA 1
ATOM 900 C C . GLY A 1 110 ? 4.481 6.357 -9.102 1.00 92.12 110 GLY A C 1
ATOM 901 O O . GLY A 1 110 ? 5.016 5.995 -10.152 1.00 92.12 110 GLY A O 1
ATOM 902 N N . PHE A 1 111 ? 4.631 5.690 -7.956 1.00 93.25 111 PHE A N 1
ATOM 903 C CA . PHE A 1 111 ? 5.186 4.342 -7.878 1.00 93.25 111 PHE A CA 1
ATOM 904 C C . PHE A 1 111 ? 4.077 3.324 -8.106 1.00 93.25 111 PHE A C 1
ATOM 906 O O . PHE A 1 111 ? 3.017 3.389 -7.488 1.00 93.25 111 PHE A O 1
ATOM 913 N N . GLY A 1 112 ? 4.335 2.373 -8.993 1.00 93.81 112 GLY A N 1
ATOM 914 C CA . GLY A 1 112 ? 3.375 1.408 -9.494 1.00 93.81 112 GLY A CA 1
ATOM 915 C C . GLY A 1 112 ? 3.753 -0.043 -9.236 1.00 93.81 112 GLY A C 1
ATOM 916 O O . GLY A 1 112 ? 4.728 -0.361 -8.551 1.00 93.81 112 GLY A O 1
ATOM 917 N N . LEU A 1 113 ? 2.977 -0.940 -9.845 1.00 96.25 113 LEU A N 1
ATOM 918 C CA . LEU A 1 113 ? 3.395 -2.330 -10.012 1.00 96.25 113 LEU A CA 1
ATOM 919 C C . LEU A 1 113 ? 4.503 -2.433 -11.061 1.00 96.25 113 LEU A C 1
ATOM 921 O O . LEU A 1 113 ? 4.648 -1.588 -11.949 1.00 96.25 113 LEU A O 1
ATOM 925 N N . ARG A 1 114 ? 5.270 -3.516 -10.973 1.00 96.25 114 ARG A N 1
ATOM 926 C CA . ARG A 1 114 ? 6.416 -3.766 -11.839 1.00 96.25 114 ARG A CA 1
ATOM 927 C C . ARG A 1 114 ? 6.053 -4.631 -13.033 1.00 96.25 114 ARG A C 1
ATOM 929 O O . ARG A 1 114 ? 5.299 -5.597 -12.901 1.00 96.25 114 ARG A O 1
ATOM 936 N N . GLY A 1 115 ? 6.619 -4.280 -14.182 1.00 95.88 115 GLY A N 1
ATOM 937 C CA . GLY A 1 115 ? 6.572 -5.074 -15.404 1.00 95.88 115 GLY A CA 1
ATOM 938 C C . GLY A 1 115 ? 7.506 -6.274 -15.334 1.00 95.88 115 GLY A C 1
ATOM 939 O O . GLY A 1 115 ? 8.353 -6.365 -14.446 1.00 95.88 115 GLY A O 1
ATOM 940 N N . SER A 1 116 ? 7.376 -7.196 -16.288 1.00 95.38 116 SER A N 1
ATOM 941 C CA . SER A 1 116 ? 8.232 -8.388 -16.387 1.00 95.38 116 SER A CA 1
ATOM 942 C C . SER A 1 116 ? 9.714 -8.063 -16.606 1.00 95.38 116 SER A C 1
ATOM 944 O O . SER A 1 116 ? 10.571 -8.894 -16.331 1.00 95.38 116 SER A O 1
ATOM 946 N N . ASP A 1 117 ? 10.019 -6.861 -17.088 1.00 94.44 117 ASP A N 1
ATOM 947 C CA . ASP A 1 117 ? 11.368 -6.308 -17.228 1.00 94.44 117 ASP A CA 1
ATOM 948 C C . ASP A 1 117 ? 11.913 -5.693 -15.921 1.00 94.44 117 ASP A C 1
ATOM 950 O O . ASP A 1 117 ? 13.075 -5.294 -15.857 1.00 94.44 117 ASP A O 1
ATOM 954 N N . GLY A 1 118 ? 11.091 -5.619 -14.869 1.00 94.50 118 GLY A N 1
ATOM 955 C CA . GLY A 1 118 ? 11.407 -4.961 -13.603 1.00 94.50 118 GLY A CA 1
ATOM 956 C C . GLY A 1 118 ? 11.159 -3.452 -13.597 1.00 94.50 118 GLY A C 1
ATOM 957 O O . GLY A 1 118 ? 11.356 -2.814 -12.556 1.00 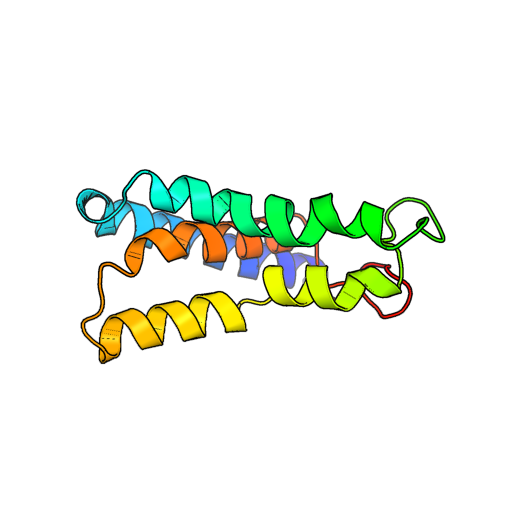94.50 118 GLY A O 1
ATOM 958 N N . GLY A 1 119 ? 10.730 -2.874 -14.720 1.00 95.00 119 GLY A N 1
ATOM 959 C CA . GLY A 1 119 ? 10.346 -1.472 -14.847 1.00 95.00 119 GLY A CA 1
ATOM 960 C C . GLY A 1 119 ? 9.002 -1.185 -14.180 1.00 95.00 119 GLY A C 1
ATOM 961 O O . GLY A 1 119 ? 8.353 -2.081 -13.649 1.00 95.00 119 GLY A O 1
ATOM 962 N N . GLN A 1 120 ? 8.578 0.077 -14.164 1.00 91.94 120 GLN A N 1
ATOM 963 C CA . GLN A 1 120 ? 7.232 0.454 -13.712 1.00 91.94 120 GLN A CA 1
ATOM 964 C C . GLN A 1 120 ? 6.232 0.184 -14.844 1.00 91.94 120 GLN A C 1
ATOM 966 O O . GLN A 1 120 ? 6.397 0.731 -15.930 1.00 91.94 120 GLN A O 1
ATOM 971 N N . ALA A 1 121 ? 5.224 -0.659 -14.607 1.00 80.88 121 ALA A N 1
ATOM 972 C CA . ALA A 1 121 ? 4.257 -1.063 -15.635 1.00 80.88 121 ALA A CA 1
ATOM 973 C C . ALA A 1 121 ? 2.889 -0.389 -15.500 1.00 80.88 121 ALA A C 1
ATOM 975 O O . ALA A 1 121 ? 2.207 -0.196 -16.502 1.00 80.88 121 ALA A O 1
ATOM 976 N N . LEU A 1 122 ? 2.480 -0.043 -14.278 1.00 69.69 122 LEU A N 1
ATOM 977 C CA . LEU A 1 122 ? 1.177 0.562 -14.003 1.00 69.69 122 LEU A CA 1
ATOM 978 C C . LEU A 1 122 ? 1.366 1.793 -13.121 1.00 69.69 122 LEU A C 1
ATOM 980 O O . LEU A 1 122 ? 1.559 1.648 -11.915 1.00 69.69 122 LEU A O 1
ATOM 984 N N . ILE A 1 123 ? 1.350 2.968 -13.760 1.00 61.50 123 ILE A N 1
ATOM 985 C CA . ILE A 1 123 ? 0.958 4.238 -13.130 1.00 61.50 123 ILE A CA 1
ATOM 986 C C . ILE A 1 123 ? -0.538 4.356 -13.403 1.00 61.50 123 ILE A C 1
ATOM 988 O O . ILE A 1 123 ? -0.934 5.062 -14.355 1.00 61.50 123 ILE A O 1
#

Radius of gyration: 15.56 Å; chains: 1; bounding box: 37×34×40 Å

Secondary structure (DSSP, 8-state):
---HHHHHHHHHHHHHHHHHHHHHHTGGG--HHHHHHHHHIIIIIIGGGGGG---SSTTPPPGGGHHHHHHHS-SHHHHHHHHHHHHTT-S--GGGHHHHHHHHHHHHHT--EEPTTSSEEE-

Foldseek 3Di:
DDDPLVVQLVVLVVVLVVLVVLCVVCVVLADVLLVVLLCVLCVFQPPCQVVVDDQPDPQFTDLVSLVRNQCQLDPVNLVVVLVCCVVVVPDRSSSNSSSVSNNSVCSSVVHARADSSRHHDDD

pLDDT: mean 94.5, std 5.91, range [61.5, 98.69]

Sequence 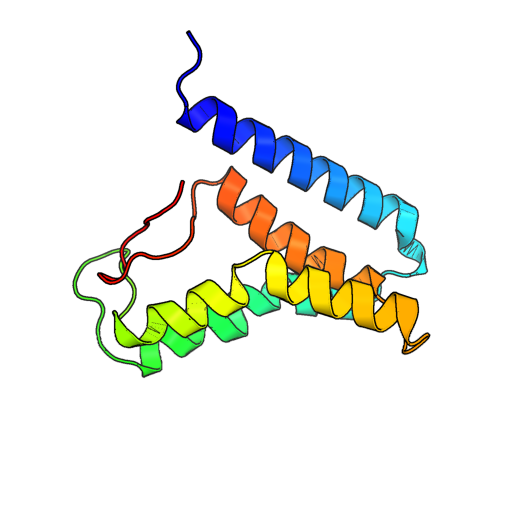(123 aa):
MMRPRVIHHSEYLALALLLIGAAIWQKDQITAWFWFWLFAPDMFGYLPAFLFGKPPAKGHLPPRAVGLYNLWHTFTLPAVLWIALLFLFAGNPWPLLGWLLHIAGDRTLGFGLRGSDGGQALI